Protein AF-A0A2S9FLI3-F1 (afdb_monomer_lite)

Foldseek 3Di:
DDWDWDDDVPDIDIDDDQCPPVSPRALLRRLLLVVLVVCVVVVNQDDDDDFDWDWLDPVDDPPQAEDAQAEDEAAPDHPQDPDPDDPDDFDCPGLDDPVVLVVVCPDPRYHYHFYEYAHQDPDDDDPVRSNVCVVVRGTIYHHHPPSNSVSSRNSND

Radius of gyration: 15.99 Å; chains: 1; bounding box: 34×40×41 Å

Secondary structure (DSSP, 8-state):
-PPEEEEETTEEEEE--TT-TTS---TTTS-HHHHHHHHHHTT----------EE-STT--TT-EEE-SEEEEE--S----S--SS------SS-S-HHHHHHHHTSTTEEE--EEEEE--SSPPPHHHHHHHHHTT--EEESSHHHHHHHHHHTT-

Structure (mmCIF, N/CA/C/O backbone):
data_AF-A0A2S9FLI3-F1
#
_entry.id   AF-A0A2S9FLI3-F1
#
loop_
_atom_site.group_PDB
_atom_site.id
_atom_site.type_symbol
_atom_site.label_atom_id
_atom_site.label_alt_id
_atom_site.label_comp_id
_atom_site.label_asym_id
_atom_site.label_entity_id
_atom_site.label_seq_id
_atom_site.pdbx_PDB_ins_code
_atom_site.Cartn_x
_atom_site.Cartn_y
_atom_site.Cartn_z
_atom_site.occupancy
_atom_site.B_iso_or_equiv
_atom_site.auth_seq_id
_atom_site.auth_comp_id
_atom_site.auth_asym_id
_atom_site.auth_atom_id
_atom_site.pdbx_PDB_model_num
ATOM 1 N N . GLY A 1 1 ? 17.092 -2.632 -2.032 1.00 72.31 1 GLY A N 1
ATOM 2 C CA . GLY A 1 1 ? 18.013 -3.692 -1.572 1.00 72.31 1 GLY A CA 1
ATOM 3 C C . GLY A 1 1 ? 18.021 -4.830 -2.573 1.00 72.31 1 GLY A C 1
ATOM 4 O O . GLY A 1 1 ? 17.355 -4.707 -3.594 1.00 72.31 1 GLY A O 1
ATOM 5 N N . ALA A 1 2 ? 18.758 -5.909 -2.303 1.00 88.62 2 ALA A N 1
ATOM 6 C CA . ALA A 1 2 ? 18.681 -7.116 -3.128 1.00 88.62 2 ALA A CA 1
ATOM 7 C C . ALA A 1 2 ? 17.261 -7.709 -3.075 1.00 88.62 2 ALA A C 1
ATOM 9 O O . ALA A 1 2 ? 16.629 -7.694 -2.018 1.00 88.62 2 ALA A O 1
ATOM 10 N N . ILE A 1 3 ? 16.772 -8.202 -4.214 1.00 96.25 3 ILE A N 1
ATOM 11 C CA . ILE A 1 3 ? 15.529 -8.973 -4.296 1.00 96.25 3 ILE A CA 1
ATOM 12 C C . ILE A 1 3 ? 15.905 -10.442 -4.138 1.00 96.25 3 ILE A C 1
ATOM 14 O O . ILE A 1 3 ? 16.787 -10.934 -4.841 1.00 96.25 3 ILE A O 1
ATOM 18 N N . THR A 1 4 ? 15.255 -11.135 -3.210 1.00 97.25 4 THR A N 1
ATOM 19 C CA . THR A 1 4 ? 15.446 -12.574 -3.017 1.00 97.25 4 THR A CA 1
ATOM 20 C C . THR A 1 4 ? 14.412 -13.320 -3.843 1.00 97.25 4 THR A C 1
ATOM 22 O O . THR A 1 4 ? 13.219 -13.093 -3.666 1.00 97.25 4 THR A O 1
ATOM 25 N N . VAL A 1 5 ? 14.860 -14.207 -4.728 1.00 97.81 5 VAL A N 1
ATOM 26 C CA . VAL A 1 5 ? 13.984 -15.078 -5.523 1.00 97.81 5 VAL A CA 1
ATOM 27 C C . VAL A 1 5 ? 14.045 -16.492 -4.955 1.00 97.81 5 VAL A C 1
ATOM 29 O O . VAL A 1 5 ? 15.117 -16.970 -4.583 1.00 97.81 5 VAL A O 1
ATOM 32 N N . GLY A 1 6 ? 12.894 -17.147 -4.861 1.00 97.12 6 GLY A N 1
ATOM 33 C CA . GLY A 1 6 ? 12.765 -18.513 -4.370 1.00 97.12 6 GLY A CA 1
ATOM 34 C C . GLY A 1 6 ? 11.430 -19.124 -4.772 1.00 97.12 6 GLY A C 1
ATOM 35 O O . GLY A 1 6 ? 10.727 -18.588 -5.625 1.00 97.12 6 GLY A O 1
ATOM 36 N N . THR A 1 7 ? 11.067 -20.238 -4.145 1.00 97.56 7 THR A N 1
ATOM 37 C CA . THR A 1 7 ? 9.809 -20.939 -4.415 1.00 97.56 7 THR A CA 1
ATOM 38 C C . THR A 1 7 ? 8.988 -21.129 -3.144 1.00 97.56 7 THR A C 1
ATOM 40 O O . THR A 1 7 ? 9.524 -21.364 -2.061 1.00 97.56 7 THR A O 1
ATOM 43 N N . VAL A 1 8 ? 7.667 -21.028 -3.279 1.00 95.69 8 VAL A N 1
ATOM 44 C CA . VAL A 1 8 ? 6.684 -21.372 -2.248 1.00 95.69 8 VAL A CA 1
ATOM 45 C C . VAL A 1 8 ? 5.691 -22.336 -2.881 1.00 95.69 8 VAL A C 1
ATOM 47 O O . VAL A 1 8 ? 4.899 -21.944 -3.735 1.00 95.69 8 VAL A O 1
ATOM 50 N N . GLY A 1 9 ? 5.757 -23.611 -2.490 1.00 94.94 9 GLY A N 1
ATOM 51 C CA . GLY A 1 9 ? 5.045 -24.666 -3.209 1.00 94.94 9 GLY A CA 1
ATOM 52 C C . GLY A 1 9 ? 5.547 -24.768 -4.651 1.00 94.94 9 GLY A C 1
ATOM 53 O O . GLY A 1 9 ? 6.741 -24.945 -4.883 1.00 94.94 9 GLY A O 1
ATOM 54 N N . ASP A 1 10 ? 4.634 -24.634 -5.605 1.00 95.12 10 ASP A N 1
ATOM 55 C CA . ASP A 1 10 ? 4.871 -24.623 -7.051 1.00 95.12 10 ASP A CA 1
ATOM 56 C C . ASP A 1 10 ? 5.021 -23.207 -7.642 1.00 95.12 10 ASP A C 1
ATOM 58 O O . ASP A 1 10 ? 5.233 -23.057 -8.846 1.00 95.12 10 ASP A O 1
ATOM 62 N N . HIS A 1 11 ? 4.945 -22.161 -6.814 1.00 94.75 11 HIS A N 1
ATOM 63 C CA . HIS A 1 11 ? 5.048 -20.772 -7.254 1.00 94.75 11 HIS A CA 1
ATOM 64 C C . HIS A 1 11 ? 6.455 -20.204 -7.053 1.00 94.75 11 HIS A C 1
ATOM 66 O O . HIS A 1 11 ? 7.023 -20.287 -5.964 1.00 94.75 11 HIS A O 1
ATOM 72 N N . GLU A 1 12 ? 6.994 -19.554 -8.084 1.00 97.25 12 GLU A N 1
ATOM 73 C CA . GLU A 1 12 ? 8.173 -18.693 -7.962 1.00 97.25 12 GLU A CA 1
ATOM 74 C C . GLU A 1 12 ? 7.778 -17.360 -7.311 1.00 97.25 12 GLU A C 1
ATOM 76 O O . GLU A 1 12 ? 6.774 -16.741 -7.672 1.00 97.25 12 GLU A O 1
ATOM 81 N N . VAL A 1 13 ? 8.554 -16.921 -6.323 1.00 97.75 13 VAL A N 1
ATOM 82 C CA . VAL A 1 13 ? 8.266 -15.738 -5.508 1.00 97.75 13 VAL A CA 1
ATOM 83 C C . VAL A 1 13 ? 9.502 -14.853 -5.422 1.00 97.75 13 VAL A C 1
ATOM 85 O O . VAL A 1 13 ? 10.613 -15.329 -5.190 1.00 97.75 13 VAL A O 1
ATOM 88 N N . ALA A 1 14 ? 9.285 -13.543 -5.546 1.00 98.00 14 ALA A N 1
ATOM 89 C CA . ALA A 1 14 ? 10.282 -12.513 -5.294 1.00 98.00 14 ALA A CA 1
ATOM 90 C C . ALA A 1 14 ? 9.943 -11.751 -4.004 1.00 98.00 14 ALA A C 1
ATOM 92 O O . ALA A 1 14 ? 8.834 -11.242 -3.843 1.00 98.00 14 ALA A O 1
ATOM 93 N N . PHE A 1 15 ? 10.909 -11.639 -3.095 1.00 97.62 15 PHE A N 1
ATOM 94 C CA . PHE A 1 15 ? 10.801 -10.878 -1.856 1.00 97.62 15 PHE A CA 1
ATOM 95 C C . PHE A 1 15 ? 11.685 -9.629 -1.902 1.00 97.62 15 PHE A C 1
ATOM 97 O O . PHE A 1 15 ? 12.884 -9.705 -2.176 1.00 97.62 15 PHE A O 1
ATOM 104 N N . LEU A 1 16 ? 11.087 -8.476 -1.591 1.00 97.62 16 LEU A N 1
ATOM 105 C CA . LEU A 1 16 ? 11.756 -7.180 -1.531 1.00 97.62 16 LEU A CA 1
ATOM 106 C C . LEU A 1 16 ? 11.396 -6.469 -0.215 1.00 97.62 16 LEU A C 1
ATOM 108 O O . LEU A 1 16 ? 10.246 -6.054 -0.047 1.00 97.62 16 LEU A O 1
ATOM 112 N N . PRO A 1 17 ? 12.348 -6.278 0.719 1.00 96.62 17 PRO A N 1
ATOM 113 C CA . PRO A 1 17 ? 12.081 -5.518 1.932 1.00 96.62 17 PRO A CA 1
ATOM 114 C C . PRO A 1 17 ? 11.905 -4.032 1.597 1.00 96.62 17 PRO A C 1
ATOM 116 O O . PRO A 1 17 ? 12.854 -3.354 1.195 1.00 96.62 17 PRO A O 1
ATOM 119 N N . ARG A 1 18 ? 10.686 -3.518 1.803 1.00 96.81 18 ARG A N 1
ATOM 120 C CA . ARG A 1 18 ? 10.292 -2.128 1.509 1.00 96.81 18 ARG A CA 1
ATOM 121 C C . ARG A 1 18 ? 11.266 -1.092 2.073 1.00 96.81 18 ARG A C 1
ATOM 123 O O . ARG A 1 18 ? 11.660 -0.169 1.367 1.00 96.81 18 ARG A O 1
ATOM 130 N N . HIS A 1 19 ? 11.657 -1.271 3.333 1.00 97.00 19 HIS A N 1
ATOM 131 C CA . HIS A 1 19 ? 12.515 -0.342 4.073 1.00 97.00 19 HIS A CA 1
ATOM 132 C C . HIS A 1 19 ? 14.011 -0.640 3.925 1.00 97.00 19 HIS A C 1
ATOM 134 O O . HIS A 1 19 ? 14.819 -0.040 4.621 1.00 97.00 19 HIS A O 1
ATOM 140 N N . GLY A 1 20 ? 14.395 -1.529 3.004 1.00 95.00 20 GLY A N 1
ATOM 141 C CA . GLY A 1 20 ? 15.765 -2.019 2.907 1.00 95.00 20 GLY A CA 1
ATOM 142 C C . GLY A 1 20 ? 16.051 -3.127 3.920 1.00 95.00 20 GLY A C 1
ATOM 143 O O . GLY A 1 20 ? 15.223 -3.446 4.775 1.00 95.00 20 GLY A O 1
ATOM 144 N N . VAL A 1 21 ? 17.204 -3.776 3.769 1.00 93.06 21 VAL A N 1
ATOM 145 C CA . VAL A 1 21 ? 17.552 -4.980 4.549 1.00 93.06 21 VAL A CA 1
ATOM 146 C C . VAL A 1 21 ? 17.836 -4.660 6.017 1.00 93.06 21 VAL A C 1
ATOM 148 O O . VAL A 1 21 ? 17.627 -5.511 6.873 1.00 93.06 21 VAL A O 1
ATOM 151 N N . ASN A 1 22 ? 18.253 -3.426 6.304 1.00 94.31 22 ASN A N 1
ATOM 152 C CA . ASN A 1 22 ? 18.567 -2.926 7.638 1.00 94.31 22 ASN A CA 1
ATOM 153 C C . ASN A 1 22 ? 17.506 -1.935 8.142 1.00 94.31 22 ASN A C 1
ATOM 155 O O . ASN A 1 22 ? 17.747 -1.234 9.123 1.00 94.31 22 ASN A O 1
ATOM 159 N N . HIS A 1 23 ? 16.343 -1.861 7.480 1.00 94.25 23 HIS A N 1
ATOM 160 C CA . HIS A 1 23 ? 15.293 -0.883 7.775 1.00 94.25 23 HIS A CA 1
ATOM 161 C C . HIS A 1 23 ? 15.769 0.581 7.638 1.00 94.25 23 HIS A C 1
ATOM 163 O O . HIS A 1 23 ? 15.351 1.467 8.379 1.00 94.25 23 HIS A O 1
ATOM 169 N N . GLU A 1 24 ? 16.676 0.841 6.696 1.00 94.56 24 GLU A N 1
ATOM 170 C CA . GLU A 1 24 ? 17.332 2.133 6.502 1.00 94.56 24 GLU A CA 1
ATOM 171 C C . GLU A 1 24 ? 16.454 3.208 5.830 1.00 94.56 24 GLU A C 1
ATOM 173 O O . GLU A 1 24 ? 16.699 4.404 6.005 1.00 94.56 24 GLU A O 1
ATOM 178 N N . PHE A 1 25 ? 15.421 2.821 5.074 1.00 96.38 25 PHE A N 1
ATOM 179 C CA . PHE A 1 25 ? 14.541 3.775 4.392 1.00 96.38 25 PHE A CA 1
ATOM 180 C C . PHE A 1 25 ? 13.333 4.137 5.257 1.00 96.38 25 PHE A C 1
ATOM 182 O O . PHE A 1 25 ? 12.540 3.279 5.637 1.00 96.38 25 PHE A O 1
ATOM 189 N N . SER A 1 26 ? 13.122 5.430 5.499 1.00 97.00 26 SER A N 1
ATOM 190 C CA . SER A 1 26 ? 11.868 5.934 6.068 1.00 97.00 26 SER A CA 1
ATOM 191 C C . SER A 1 26 ? 10.736 5.855 5.036 1.00 97.00 26 SER A C 1
ATOM 193 O O . SER A 1 26 ? 11.011 5.910 3.840 1.00 97.00 26 SER A O 1
ATOM 195 N N . PRO A 1 27 ? 9.452 5.814 5.438 1.00 97.62 27 PRO A N 1
ATOM 196 C CA . PRO A 1 27 ? 8.337 5.685 4.492 1.00 97.62 27 PRO A CA 1
ATOM 197 C C . PRO A 1 27 ? 8.316 6.719 3.355 1.00 97.62 27 PRO A C 1
ATOM 199 O O . PRO A 1 27 ? 7.911 6.392 2.246 1.00 97.62 27 PRO A O 1
ATOM 202 N N . HIS A 1 28 ? 8.773 7.951 3.596 1.00 97.00 28 HIS A N 1
ATOM 203 C CA . HIS A 1 28 ? 8.840 9.010 2.579 1.00 97.00 28 HIS A CA 1
ATOM 204 C C . HIS A 1 28 ? 10.101 8.952 1.695 1.00 97.00 28 HIS A C 1
ATOM 206 O O . HIS A 1 28 ? 10.178 9.686 0.716 1.00 97.00 28 HIS A O 1
ATOM 212 N N . THR A 1 29 ? 11.082 8.105 2.025 1.00 97.00 29 THR A N 1
ATOM 213 C CA . THR A 1 29 ? 12.334 7.934 1.264 1.00 97.00 29 THR A CA 1
ATOM 214 C C . THR A 1 29 ? 12.460 6.567 0.595 1.00 97.00 29 THR A C 1
ATOM 216 O O . THR A 1 29 ? 13.442 6.321 -0.103 1.00 97.00 29 THR A O 1
ATOM 219 N N . VAL A 1 30 ? 11.478 5.676 0.775 1.00 97.44 30 VAL A N 1
ATOM 220 C CA . VAL A 1 30 ? 11.421 4.398 0.055 1.00 97.44 30 VAL A CA 1
ATOM 221 C C . VAL A 1 30 ? 11.412 4.671 -1.458 1.00 97.44 30 VAL A C 1
ATOM 223 O O . VAL A 1 30 ? 10.597 5.469 -1.931 1.00 97.44 30 VAL A O 1
ATOM 226 N N . PRO A 1 31 ? 12.268 4.002 -2.251 1.00 97.19 31 PRO A N 1
ATOM 227 C CA . PRO A 1 31 ? 12.333 4.209 -3.694 1.00 97.19 31 PRO A CA 1
ATOM 228 C C . PRO A 1 31 ? 11.210 3.438 -4.415 1.00 97.19 31 PRO A C 1
ATOM 230 O O . PRO A 1 31 ? 11.465 2.493 -5.158 1.00 97.19 31 PRO A O 1
ATOM 233 N N . TYR A 1 32 ? 9.951 3.831 -4.193 1.00 98.25 32 TYR A N 1
ATOM 234 C CA . TYR A 1 32 ? 8.758 3.094 -4.635 1.00 98.25 32 TYR A CA 1
ATOM 235 C C . TYR A 1 32 ? 8.738 2.774 -6.139 1.00 98.25 32 TYR A C 1
ATOM 237 O O . TYR A 1 32 ? 8.498 1.623 -6.505 1.00 98.25 32 TYR A O 1
ATOM 245 N N . ARG A 1 33 ? 9.068 3.749 -7.005 1.00 98.31 33 ARG A N 1
ATOM 246 C CA . ARG A 1 33 ? 9.191 3.534 -8.462 1.00 98.31 33 ARG A CA 1
ATOM 247 C C . ARG A 1 33 ? 10.235 2.470 -8.798 1.00 98.31 33 ARG A C 1
ATOM 249 O O . ARG A 1 33 ? 9.978 1.571 -9.587 1.00 98.31 33 ARG A O 1
ATOM 256 N N . ALA A 1 34 ? 11.413 2.535 -8.179 1.00 98.06 34 ALA A N 1
ATOM 257 C CA . ALA A 1 34 ? 12.464 1.553 -8.439 1.00 98.06 34 ALA A CA 1
ATOM 258 C C . ALA A 1 34 ? 12.062 0.157 -7.942 1.00 98.06 34 ALA A C 1
ATOM 260 O O . ALA A 1 34 ? 12.281 -0.826 -8.642 1.00 98.06 34 ALA A O 1
ATOM 261 N N . ASN A 1 35 ? 11.436 0.075 -6.765 1.00 97.88 35 ASN A N 1
ATOM 262 C CA . ASN A 1 35 ? 10.972 -1.181 -6.183 1.00 97.88 35 A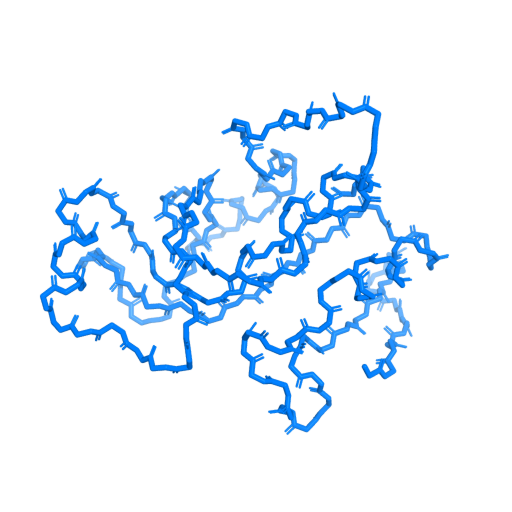SN A CA 1
ATOM 263 C C . ASN A 1 35 ? 9.946 -1.879 -7.086 1.00 97.88 35 ASN A C 1
ATOM 265 O O . ASN A 1 35 ? 10.127 -3.043 -7.441 1.00 97.88 35 ASN A O 1
ATOM 269 N N . MET A 1 36 ? 8.886 -1.169 -7.481 1.00 98.31 36 MET A N 1
ATOM 270 C CA . MET A 1 36 ? 7.828 -1.734 -8.321 1.00 98.31 36 MET A CA 1
ATOM 271 C C . MET A 1 36 ? 8.341 -2.061 -9.730 1.00 98.31 36 MET A C 1
ATOM 273 O O . MET A 1 36 ? 8.062 -3.144 -10.243 1.00 98.31 36 MET A O 1
ATOM 277 N N . TRP A 1 37 ? 9.170 -1.193 -10.321 1.00 98.31 37 TRP A N 1
ATOM 278 C CA . TRP A 1 37 ? 9.798 -1.466 -11.614 1.00 98.31 37 TRP A CA 1
ATOM 279 C C . TRP A 1 37 ? 10.700 -2.702 -11.580 1.00 98.31 37 TRP A C 1
ATOM 281 O O . TRP A 1 37 ? 10.645 -3.526 -12.489 1.00 98.31 37 TRP A O 1
ATOM 291 N N . ALA A 1 38 ? 11.506 -2.872 -10.530 1.00 98.25 38 ALA A N 1
ATOM 292 C CA . ALA A 1 38 ? 12.377 -4.034 -10.391 1.00 98.25 38 ALA A CA 1
ATOM 293 C C . ALA A 1 38 ? 11.573 -5.341 -10.284 1.00 98.25 38 ALA A C 1
ATOM 295 O O . ALA A 1 38 ? 11.915 -6.320 -10.943 1.00 98.25 38 ALA A O 1
ATOM 296 N N . LEU A 1 39 ? 10.470 -5.348 -9.523 1.00 98.25 39 LEU A N 1
ATOM 297 C CA . LEU A 1 39 ? 9.565 -6.501 -9.458 1.00 98.25 39 LEU A CA 1
ATOM 298 C C . LEU A 1 39 ? 8.923 -6.791 -10.824 1.00 98.25 39 LEU A C 1
ATOM 300 O O . LEU A 1 39 ? 8.924 -7.940 -11.264 1.00 98.25 39 LEU A O 1
ATOM 304 N N . ARG A 1 40 ? 8.442 -5.762 -11.537 1.00 98.19 40 ARG A N 1
ATOM 305 C CA . ARG A 1 40 ? 7.906 -5.910 -12.902 1.00 98.19 40 ARG A CA 1
ATOM 306 C C . ARG A 1 40 ? 8.939 -6.489 -13.861 1.00 98.19 40 ARG A C 1
ATOM 308 O O . ARG A 1 40 ? 8.615 -7.396 -14.623 1.00 98.19 40 ARG A O 1
ATOM 315 N N . ALA A 1 41 ? 10.167 -5.977 -13.825 1.00 98.00 41 ALA A N 1
ATOM 316 C CA . ALA A 1 41 ? 11.262 -6.413 -14.686 1.00 98.00 41 ALA A CA 1
ATOM 317 C C . ALA A 1 41 ? 11.673 -7.870 -14.422 1.00 98.00 41 ALA A C 1
ATOM 319 O O . ALA A 1 41 ? 12.052 -8.569 -15.356 1.00 98.00 41 ALA A O 1
ATOM 320 N N . LEU A 1 42 ? 11.536 -8.347 -13.180 1.00 97.50 42 LEU A N 1
ATOM 321 C CA . LEU A 1 42 ? 11.703 -9.759 -12.817 1.00 97.50 42 LEU A CA 1
ATOM 322 C C . LEU A 1 42 ? 10.524 -10.652 -13.243 1.00 97.50 42 LEU A C 1
ATOM 324 O O . LEU A 1 42 ? 10.574 -11.859 -13.042 1.00 97.50 42 LEU A O 1
ATOM 328 N N . GLY A 1 43 ? 9.465 -10.085 -13.825 1.00 97.62 43 GLY A N 1
ATOM 329 C CA . GLY A 1 43 ? 8.299 -10.831 -14.292 1.00 97.62 43 GLY A CA 1
ATOM 330 C C . GLY A 1 43 ? 7.184 -10.990 -13.259 1.00 97.62 43 GLY A C 1
ATOM 331 O O . GLY A 1 43 ? 6.209 -11.686 -13.541 1.00 97.62 43 GLY A O 1
ATOM 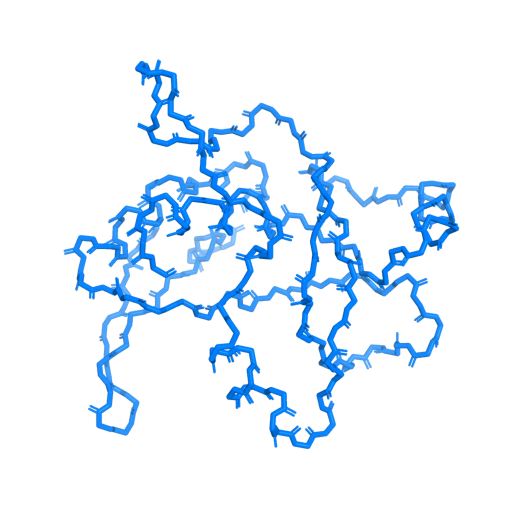332 N N . VAL A 1 44 ? 7.263 -10.328 -12.097 1.00 98.12 44 VAL A N 1
ATOM 333 C CA . VAL A 1 44 ? 6.182 -10.345 -11.098 1.00 98.12 44 VAL A CA 1
ATOM 334 C C . VAL A 1 44 ? 4.913 -9.726 -11.695 1.00 98.12 44 VAL A C 1
ATOM 336 O O . VAL A 1 44 ? 4.953 -8.684 -12.350 1.00 98.12 44 VAL A O 1
ATOM 339 N N . ARG A 1 45 ? 3.767 -10.378 -11.468 1.00 96.62 45 ARG A N 1
ATOM 340 C CA . ARG A 1 45 ? 2.442 -9.961 -11.978 1.00 96.62 45 ARG A CA 1
ATOM 341 C C . ARG A 1 45 ? 1.374 -9.793 -10.904 1.00 96.62 45 ARG A C 1
ATOM 343 O O . ARG A 1 45 ? 0.245 -9.468 -11.237 1.00 96.62 45 ARG A O 1
ATOM 350 N N . ARG A 1 46 ? 1.702 -10.145 -9.663 1.00 97.00 46 ARG A N 1
ATOM 351 C CA . ARG A 1 46 ? 0.811 -10.111 -8.505 1.00 97.00 46 ARG A CA 1
ATOM 352 C C . ARG A 1 46 ? 1.660 -9.774 -7.295 1.00 97.00 46 ARG A C 1
ATOM 354 O O . ARG A 1 46 ? 2.692 -10.409 -7.087 1.00 97.00 46 ARG A O 1
ATOM 361 N N . ILE A 1 47 ? 1.239 -8.787 -6.513 1.00 97.56 47 ILE A N 1
ATOM 362 C CA . ILE A 1 47 ? 1.987 -8.325 -5.342 1.00 97.56 47 ILE A CA 1
ATOM 363 C C . ILE A 1 47 ? 1.124 -8.464 -4.091 1.00 97.56 47 ILE A C 1
ATOM 365 O O . ILE A 1 47 ? 0.020 -7.927 -4.019 1.00 97.56 47 ILE A O 1
ATOM 369 N N . PHE A 1 48 ? 1.675 -9.118 -3.070 1.00 97.06 48 PHE A N 1
ATOM 370 C CA . PHE A 1 48 ? 1.216 -8.960 -1.694 1.00 97.06 48 PHE A CA 1
ATOM 371 C C . PHE A 1 48 ? 2.125 -7.958 -0.984 1.00 97.06 48 PHE A C 1
ATOM 373 O O . PHE A 1 48 ? 3.336 -8.155 -0.908 1.00 97.06 48 PHE A O 1
ATOM 380 N N . GLY A 1 49 ? 1.539 -6.874 -0.472 1.00 95.81 49 GLY A N 1
ATOM 381 C CA . GLY A 1 49 ? 2.259 -5.796 0.208 1.00 95.81 49 GLY A CA 1
ATOM 382 C C . GLY A 1 49 ? 1.894 -5.695 1.688 1.00 95.81 49 GLY A C 1
ATOM 383 O O . GLY A 1 49 ? 1.228 -4.729 2.059 1.00 95.81 49 GLY A O 1
ATOM 384 N N . PRO A 1 50 ? 2.310 -6.637 2.557 1.00 93.75 50 PRO A N 1
ATOM 385 C CA . PRO A 1 50 ? 2.018 -6.543 3.983 1.00 93.75 50 PRO A CA 1
ATOM 386 C C . PRO A 1 50 ? 2.619 -5.261 4.574 1.00 93.75 50 PRO A C 1
ATOM 388 O O . PRO A 1 50 ? 3.715 -4.818 4.199 1.00 93.75 50 PRO A O 1
ATOM 391 N N . CYS A 1 51 ? 1.892 -4.636 5.496 1.00 93.12 51 CYS A N 1
ATOM 392 C CA . CYS A 1 51 ? 2.339 -3.434 6.186 1.00 93.12 51 CYS A CA 1
ATOM 393 C C . CYS A 1 51 ? 1.804 -3.392 7.618 1.00 93.12 51 CYS A C 1
ATOM 395 O O . CYS A 1 51 ? 0.719 -3.890 7.907 1.00 93.12 51 CYS A O 1
ATOM 397 N N . ALA A 1 52 ? 2.585 -2.788 8.513 1.00 94.31 52 ALA A N 1
ATOM 398 C CA . ALA A 1 52 ? 2.102 -2.428 9.836 1.00 94.31 52 ALA A CA 1
ATOM 399 C C . ALA A 1 52 ? 1.218 -1.179 9.729 1.00 94.31 52 ALA A C 1
ATOM 401 O O . ALA A 1 52 ? 1.513 -0.257 8.961 1.00 94.31 52 ALA A O 1
ATOM 402 N N . VAL A 1 53 ? 0.143 -1.156 10.512 1.00 96.69 53 VAL A N 1
ATOM 403 C CA . VAL A 1 53 ? -0.859 -0.086 10.517 1.00 96.69 53 VAL A CA 1
ATOM 404 C C . VAL A 1 53 ? -1.291 0.225 11.947 1.00 96.69 53 VAL A C 1
ATOM 406 O O . VAL A 1 53 ? -1.160 -0.607 12.844 1.00 96.69 53 VAL A O 1
ATOM 409 N N . GLY A 1 54 ? -1.807 1.431 12.162 1.00 97.50 54 GLY A N 1
ATOM 410 C CA . GLY A 1 54 ? -2.585 1.768 13.349 1.00 97.50 54 GLY A CA 1
ATOM 411 C C . GLY A 1 54 ? -4.071 1.551 13.083 1.00 97.50 54 GLY A C 1
ATOM 412 O O . GLY A 1 54 ? -4.556 1.882 12.000 1.00 97.50 54 GLY A O 1
ATOM 413 N N . SER A 1 55 ? -4.796 1.030 14.071 1.00 97.62 55 SER A N 1
ATOM 414 C CA . SER A 1 55 ? -6.257 0.990 14.018 1.00 97.62 55 SER A CA 1
ATOM 415 C C . SER A 1 55 ? -6.854 2.363 14.347 1.00 97.62 55 SER A C 1
ATOM 417 O O . SER A 1 55 ? -6.407 3.039 15.277 1.00 97.62 55 SER A O 1
ATOM 419 N N . LEU A 1 56 ? -7.875 2.756 13.588 1.00 97.88 56 LEU A N 1
ATOM 420 C CA . LEU A 1 56 ? -8.774 3.876 13.880 1.00 97.88 56 LEU A CA 1
ATOM 421 C C . LEU A 1 56 ? -10.177 3.392 14.289 1.00 97.88 56 LEU A C 1
ATOM 423 O O . LEU A 1 56 ? -11.042 4.206 14.602 1.00 97.88 56 LEU A O 1
ATOM 427 N N . ASP A 1 57 ? -10.385 2.075 14.306 1.00 96.38 57 AS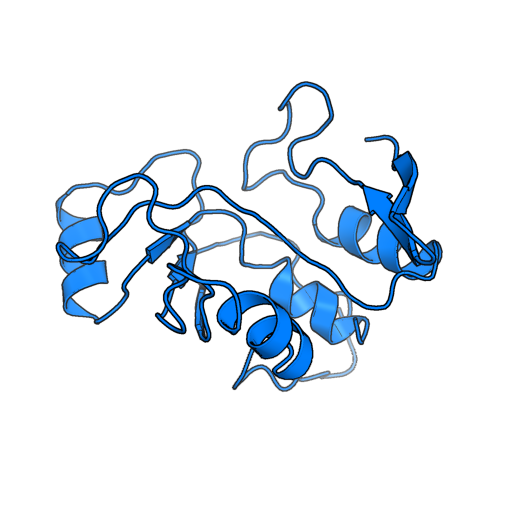P A N 1
ATOM 428 C CA . ASP A 1 57 ? -11.638 1.409 14.640 1.00 96.38 57 ASP A CA 1
ATOM 429 C C . ASP A 1 57 ? -11.467 0.622 15.957 1.00 96.38 57 ASP A C 1
ATOM 431 O O . ASP A 1 57 ? -10.662 -0.314 16.015 1.00 96.38 57 ASP A O 1
ATOM 435 N N . PRO A 1 58 ? -12.202 0.956 17.035 1.00 93.25 58 PRO A N 1
ATOM 436 C CA . PRO A 1 58 ? -12.103 0.251 18.314 1.00 93.25 58 PRO A CA 1
ATOM 437 C C . PRO A 1 58 ? -12.395 -1.254 18.242 1.00 93.25 58 PRO A C 1
ATOM 439 O O . PRO A 1 58 ? -11.991 -1.985 19.145 1.00 93.25 58 PRO A O 1
ATOM 442 N N . GLN A 1 59 ? -13.087 -1.729 17.199 1.00 94.19 59 GLN A N 1
ATOM 443 C CA . GLN A 1 59 ? -13.339 -3.156 16.986 1.00 94.19 59 GLN A CA 1
ATOM 444 C C . GLN A 1 59 ? -12.087 -3.909 16.508 1.00 94.19 59 GLN A C 1
ATOM 446 O O . GLN A 1 59 ? -12.020 -5.130 16.627 1.00 94.19 59 GLN A O 1
ATOM 451 N N . PHE A 1 60 ? -11.086 -3.195 15.987 1.00 94.00 60 PHE A N 1
ATOM 452 C CA . PHE A 1 60 ? -9.829 -3.758 15.505 1.00 94.00 60 PHE A CA 1
ATOM 453 C C . PHE A 1 60 ? -8.741 -3.601 16.567 1.00 94.00 60 PHE A C 1
ATOM 455 O O . PHE A 1 60 ? -8.054 -2.578 16.648 1.00 94.00 60 PHE A O 1
ATOM 462 N N . GLY A 1 61 ? -8.583 -4.636 17.391 1.00 93.81 61 GLY A N 1
ATOM 463 C CA . GLY A 1 61 ? -7.495 -4.720 18.363 1.00 93.81 61 GLY A CA 1
ATOM 464 C C . GLY A 1 61 ? -6.141 -5.054 17.715 1.00 93.81 61 GLY A C 1
ATOM 465 O O . GLY A 1 61 ? -6.094 -5.520 16.571 1.00 93.81 61 GLY A O 1
ATOM 466 N N . PRO A 1 62 ? -5.017 -4.864 18.432 1.00 94.75 62 PRO A N 1
ATOM 467 C CA . PRO A 1 62 ? -3.707 -5.333 17.981 1.00 94.75 62 PRO A CA 1
ATOM 468 C C . PRO A 1 62 ? -3.728 -6.817 17.589 1.00 94.75 62 PRO A C 1
ATOM 470 O O . PRO A 1 62 ? -4.316 -7.634 18.292 1.00 94.75 62 PRO A O 1
ATOM 473 N N . GLY A 1 63 ? -3.080 -7.157 16.472 1.00 95.06 63 GLY A N 1
ATOM 474 C CA . GLY A 1 63 ? -3.078 -8.514 15.912 1.00 95.06 63 GLY A CA 1
ATOM 475 C C . GLY A 1 63 ? -4.216 -8.802 14.928 1.00 95.06 63 GLY A C 1
ATOM 476 O O . GLY A 1 63 ? -4.141 -9.797 14.214 1.00 95.06 63 GLY A O 1
ATOM 477 N N . THR A 1 64 ? -5.223 -7.925 14.827 1.00 96.50 64 THR A N 1
ATOM 478 C CA . THR A 1 64 ? -6.266 -8.037 13.795 1.00 96.50 64 THR A CA 1
ATOM 479 C C . THR A 1 64 ? -5.644 -7.907 12.405 1.00 96.50 64 THR A C 1
ATOM 481 O O . THR A 1 64 ? -4.974 -6.914 12.110 1.00 96.50 64 THR A O 1
ATOM 484 N N . MET A 1 65 ? -5.895 -8.890 11.541 1.00 97.31 65 MET A N 1
ATOM 485 C CA . MET A 1 65 ? -5.506 -8.851 10.133 1.00 97.31 65 MET A CA 1
ATOM 486 C C . MET A 1 65 ? -6.636 -8.228 9.318 1.00 97.31 65 MET A C 1
ATOM 488 O O . MET A 1 65 ? -7.778 -8.673 9.395 1.00 97.31 65 MET A O 1
ATOM 492 N N . VAL A 1 66 ? -6.321 -7.202 8.529 1.00 97.81 66 VAL A N 1
ATOM 493 C CA . VAL A 1 66 ? -7.298 -6.500 7.686 1.00 97.81 66 VAL A CA 1
ATOM 494 C C . VAL A 1 66 ? -6.785 -6.446 6.254 1.00 97.81 66 VAL A C 1
ATOM 496 O O . VAL A 1 66 ? -5.620 -6.121 6.022 1.00 97.81 66 VAL A O 1
ATOM 499 N N . VAL A 1 67 ? -7.660 -6.727 5.290 1.00 98.19 67 VAL A N 1
ATOM 500 C CA . VAL A 1 67 ? -7.395 -6.543 3.859 1.00 98.19 67 VAL A CA 1
ATOM 501 C C . VAL A 1 67 ? -8.160 -5.302 3.388 1.00 98.19 67 VAL A C 1
ATOM 503 O O . VAL A 1 67 ? -9.341 -5.420 3.040 1.00 98.19 67 VAL A O 1
ATOM 506 N N . PRO A 1 68 ? -7.532 -4.107 3.370 1.00 97.69 68 PRO A N 1
ATOM 507 C CA . PRO A 1 68 ? -8.215 -2.892 2.941 1.00 97.69 68 PRO A CA 1
ATOM 508 C C . PRO A 1 68 ? -8.709 -3.021 1.493 1.00 97.69 68 PRO A C 1
ATOM 510 O O . PRO A 1 68 ? -8.104 -3.697 0.657 1.00 97.69 68 PRO A O 1
ATOM 513 N N . ASP A 1 69 ? -9.845 -2.400 1.204 1.00 97.94 69 ASP A N 1
ATOM 514 C CA . ASP A 1 69 ? -10.427 -2.249 -0.137 1.00 97.94 69 ASP A CA 1
ATOM 515 C C . ASP A 1 69 ? -10.175 -0.862 -0.724 1.00 97.94 69 ASP A C 1
ATOM 517 O O . ASP A 1 69 ? -10.183 -0.704 -1.942 1.00 97.94 69 ASP A O 1
ATOM 521 N N . GLN A 1 70 ? -9.918 0.124 0.132 1.00 98.44 70 GLN A N 1
ATOM 522 C CA . GLN A 1 70 ? -9.796 1.528 -0.232 1.00 98.44 70 GLN A CA 1
ATOM 523 C C . GLN A 1 70 ? -8.616 2.189 0.480 1.00 98.44 70 GLN A C 1
ATOM 525 O O . GLN A 1 70 ? -8.164 1.744 1.540 1.00 98.44 70 GLN A O 1
ATOM 530 N N . LEU A 1 71 ? -8.132 3.294 -0.086 1.00 98.19 71 LEU A N 1
ATOM 531 C CA . LEU A 1 71 ? -7.119 4.133 0.545 1.00 98.19 71 LEU A CA 1
ATOM 532 C C . LEU A 1 71 ? -7.402 5.617 0.336 1.00 98.19 71 LEU A C 1
ATOM 534 O O . LEU A 1 71 ? -8.048 6.009 -0.631 1.00 98.19 71 LEU A O 1
ATOM 538 N N . ILE A 1 72 ? -6.888 6.438 1.249 1.00 98.50 72 ILE A N 1
ATOM 539 C CA . ILE A 1 72 ? -6.905 7.895 1.146 1.00 98.50 72 ILE A CA 1
ATOM 540 C C . ILE A 1 72 ? -5.470 8.384 1.232 1.00 98.50 72 ILE A C 1
ATOM 542 O O . ILE A 1 72 ? -4.785 8.148 2.229 1.00 98.50 72 ILE A O 1
ATOM 546 N N . ASP A 1 73 ? -5.028 9.089 0.197 1.00 98.62 73 ASP A N 1
ATOM 547 C CA . ASP A 1 73 ? -3.691 9.657 0.159 1.00 98.62 73 ASP A CA 1
ATOM 548 C C . ASP A 1 73 ? -3.616 10.976 0.948 1.00 98.62 73 ASP A C 1
ATOM 550 O O . ASP A 1 73 ? -4.366 11.930 0.728 1.00 98.62 73 ASP A O 1
ATOM 554 N N . ARG A 1 74 ? -2.702 11.014 1.916 1.00 98.44 74 ARG A N 1
ATOM 555 C CA . ARG A 1 74 ? -2.295 12.198 2.688 1.00 98.44 74 ARG A CA 1
ATOM 556 C C . ARG A 1 74 ? -0.772 12.369 2.635 1.00 98.44 74 ARG A C 1
ATOM 558 O O . ARG A 1 74 ? -0.183 12.976 3.536 1.00 98.44 74 ARG A O 1
ATOM 565 N N . THR A 1 75 ? -0.129 11.789 1.627 1.00 98.69 75 THR A N 1
ATOM 566 C CA . THR A 1 75 ? 1.302 11.911 1.364 1.00 98.69 75 THR A CA 1
ATOM 567 C C . THR A 1 75 ? 1.596 13.160 0.533 1.00 98.69 75 THR A C 1
ATOM 569 O O . THR A 1 75 ? 0.694 13.864 0.080 1.00 98.69 75 THR A O 1
ATOM 572 N N . SER A 1 76 ? 2.874 13.509 0.400 1.00 98.12 76 SER A N 1
ATOM 573 C CA . SER A 1 76 ? 3.301 14.633 -0.436 1.00 98.12 76 SER A CA 1
ATOM 574 C C . SER A 1 76 ? 4.727 14.443 -0.947 1.00 98.12 76 SER A C 1
ATOM 576 O O . SER A 1 76 ? 5.567 13.843 -0.277 1.00 98.12 76 SER A O 1
ATOM 578 N N . GLY A 1 77 ? 5.015 14.939 -2.153 1.00 97.00 77 GLY A N 1
ATOM 579 C CA . GLY A 1 77 ? 6.368 14.949 -2.727 1.00 97.00 77 GLY A CA 1
ATOM 580 C C . GLY A 1 77 ? 6.972 13.573 -3.039 1.00 97.00 77 GLY A C 1
ATOM 581 O O . GLY A 1 77 ? 8.165 13.492 -3.323 1.00 97.00 77 GLY A O 1
ATOM 582 N N . ARG A 1 78 ? 6.185 12.492 -2.976 1.00 97.56 78 ARG A N 1
ATOM 583 C CA . ARG A 1 78 ? 6.616 11.153 -3.398 1.00 97.56 78 ARG A CA 1
ATOM 584 C C . ARG A 1 78 ? 6.506 11.063 -4.918 1.00 97.56 78 ARG A C 1
ATOM 586 O O . ARG A 1 78 ? 5.541 11.556 -5.483 1.00 97.56 78 ARG A O 1
ATOM 593 N N . ALA A 1 79 ? 7.470 10.418 -5.570 1.00 97.19 79 ALA A N 1
ATOM 594 C CA . ALA A 1 79 ? 7.347 10.101 -6.990 1.00 97.19 79 ALA A CA 1
ATOM 595 C C . ALA A 1 79 ? 6.336 8.955 -7.158 1.00 97.19 79 ALA A C 1
ATOM 597 O O . ALA A 1 79 ? 6.641 7.811 -6.810 1.00 97.19 79 ALA A O 1
ATOM 598 N N . ASP A 1 80 ? 5.142 9.275 -7.647 1.00 97.19 80 ASP A N 1
ATOM 599 C CA . ASP A 1 80 ? 3.954 8.418 -7.613 1.00 97.19 80 ASP A CA 1
ATOM 600 C C . ASP A 1 80 ? 3.383 8.059 -8.994 1.00 97.19 80 ASP A C 1
ATOM 602 O O . ASP A 1 80 ? 2.354 7.396 -9.068 1.00 97.19 80 ASP A O 1
ATOM 606 N N . THR A 1 81 ? 4.095 8.394 -10.073 1.00 97.81 81 THR A N 1
ATOM 607 C CA . THR A 1 81 ? 3.771 7.958 -11.438 1.00 97.81 81 THR A CA 1
ATOM 608 C C . THR A 1 81 ? 5.023 7.607 -12.248 1.00 97.81 81 THR A C 1
ATOM 610 O O . THR A 1 81 ? 6.120 8.114 -11.986 1.00 97.81 81 THR A O 1
ATOM 613 N N . TYR A 1 82 ? 4.875 6.731 -13.242 1.00 97.94 82 TYR A N 1
ATOM 614 C CA . TYR A 1 82 ? 5.822 6.500 -14.335 1.00 97.94 82 TYR A CA 1
ATOM 615 C C . TYR A 1 82 ? 5.540 7.366 -15.567 1.00 97.94 82 TYR A C 1
ATOM 617 O O . TYR A 1 82 ? 6.364 7.395 -16.484 1.00 97.94 82 TYR A O 1
ATOM 625 N N . PHE A 1 83 ? 4.403 8.060 -15.600 1.00 96.00 83 PHE A N 1
ATOM 626 C CA . PHE A 1 83 ? 3.917 8.803 -16.755 1.00 96.00 83 PHE A CA 1
ATOM 627 C C . PHE A 1 83 ? 4.046 10.315 -16.541 1.00 96.00 83 PHE A C 1
ATOM 629 O O . PHE A 1 83 ? 3.095 11.003 -16.188 1.00 96.00 83 PHE A O 1
ATOM 636 N N . ASP A 1 84 ? 5.230 10.857 -16.830 1.00 92.12 84 ASP A N 1
ATOM 637 C CA . ASP A 1 84 ? 5.518 12.295 -16.684 1.00 92.12 84 ASP A CA 1
ATOM 638 C C . ASP A 1 84 ? 5.017 13.151 -17.876 1.00 92.12 84 ASP A C 1
ATOM 640 O O . ASP A 1 84 ? 5.232 14.362 -17.934 1.00 92.12 84 ASP A O 1
ATOM 644 N N . SER A 1 85 ? 4.365 12.539 -18.872 1.00 92.38 85 SER A N 1
ATOM 645 C CA . SER A 1 85 ? 3.833 13.228 -20.057 1.00 92.38 85 SER A CA 1
ATOM 646 C C . SER A 1 85 ? 2.671 12.460 -20.700 1.00 92.38 85 SER A C 1
ATOM 648 O O . SER A 1 85 ? 2.405 11.310 -20.360 1.00 92.38 85 SER A O 1
ATOM 650 N N . GLY A 1 86 ? 1.965 13.099 -21.639 1.00 91.88 86 GLY A N 1
ATOM 651 C CA . GLY A 1 86 ? 0.941 12.438 -22.460 1.00 91.88 86 GLY A CA 1
ATOM 652 C C . GLY A 1 86 ? -0.476 12.404 -21.877 1.00 91.88 86 GLY A C 1
ATOM 653 O O . GLY A 1 86 ? -1.356 11.837 -22.514 1.00 91.88 86 GLY A O 1
ATOM 654 N N . GLY A 1 87 ? -0.724 13.024 -20.716 1.00 91.94 87 GLY A N 1
ATOM 655 C CA . GLY A 1 87 ? -2.076 13.131 -20.142 1.00 91.94 87 GLY A CA 1
ATOM 656 C C . GLY A 1 87 ? -2.683 11.778 -19.756 1.00 91.94 87 GLY A C 1
ATOM 657 O O . GLY A 1 87 ? -3.870 11.544 -19.966 1.00 91.94 87 GLY A O 1
ATOM 658 N N . ILE A 1 88 ? -1.855 10.863 -19.249 1.00 95.62 88 ILE A N 1
ATOM 659 C CA . ILE A 1 88 ? -2.289 9.522 -18.857 1.00 95.62 88 ILE A CA 1
ATOM 660 C C . ILE A 1 88 ? -3.038 9.603 -17.523 1.00 95.62 88 ILE A C 1
ATOM 662 O O . ILE A 1 88 ? -2.554 10.183 -16.554 1.00 95.62 88 ILE A O 1
ATOM 666 N N . HIS A 1 89 ? -4.228 9.002 -17.482 1.00 95.19 89 HIS A N 1
ATOM 667 C CA . HIS A 1 89 ? -5.091 8.965 -16.305 1.00 95.19 89 HIS A CA 1
ATOM 668 C C . HIS A 1 89 ? -5.445 7.520 -15.970 1.00 95.19 89 HIS A C 1
ATOM 670 O O . HIS A 1 89 ? -6.248 6.884 -16.654 1.00 95.19 89 HIS A O 1
ATOM 676 N N . VAL A 1 90 ? -4.834 6.992 -14.913 1.00 95.56 90 VAL A N 1
ATOM 677 C CA . VAL A 1 90 ? -5.052 5.610 -14.484 1.00 95.56 90 VAL A CA 1
ATOM 678 C C . VAL A 1 90 ? -6.320 5.509 -13.640 1.00 95.56 90 VAL A C 1
ATOM 680 O O . VAL A 1 90 ? -6.508 6.244 -12.672 1.00 95.56 90 VAL A O 1
ATOM 683 N N . ALA A 1 91 ? -7.203 4.574 -13.996 1.00 96.38 91 ALA A N 1
ATOM 684 C CA . ALA A 1 91 ? -8.413 4.302 -13.230 1.00 96.38 91 ALA A CA 1
ATOM 685 C C . ALA A 1 91 ? -8.053 3.713 -11.859 1.00 96.38 91 ALA A C 1
ATOM 687 O O . ALA A 1 91 ? -7.509 2.613 -11.782 1.00 96.38 91 ALA A O 1
ATOM 688 N N . PHE A 1 92 ? -8.387 4.409 -10.774 1.00 97.50 92 PHE A N 1
ATOM 689 C CA . PHE A 1 92 ? -7.962 4.036 -9.417 1.00 97.50 92 PHE A CA 1
ATOM 690 C C . PHE A 1 92 ? -9.114 3.953 -8.402 1.00 97.50 92 PHE A C 1
ATOM 692 O O . PHE A 1 92 ? -8.873 3.940 -7.202 1.00 97.50 92 PHE A O 1
ATOM 699 N N . ALA A 1 93 ? -10.363 3.878 -8.880 1.00 97.94 93 ALA A N 1
ATOM 700 C CA . ALA A 1 93 ? -11.553 3.813 -8.024 1.00 97.94 93 ALA A CA 1
ATOM 701 C C . ALA A 1 93 ? -11.525 2.619 -7.052 1.00 97.94 93 ALA A C 1
ATOM 703 O O . ALA A 1 93 ? -11.841 2.776 -5.879 1.00 97.94 93 ALA A O 1
ATOM 704 N N . ASP A 1 94 ? -11.082 1.455 -7.528 1.00 97.69 94 ASP A N 1
ATOM 705 C CA . ASP A 1 94 ? -10.881 0.253 -6.717 1.00 97.69 94 ASP A CA 1
ATOM 706 C C . ASP A 1 94 ? -9.394 -0.099 -6.739 1.00 97.69 94 ASP A C 1
ATOM 708 O O . ASP A 1 94 ? -8.981 -0.769 -7.683 1.00 97.69 94 ASP A O 1
ATOM 712 N N . PRO A 1 95 ? -8.560 0.373 -5.792 1.00 97.38 95 PRO A N 1
ATOM 713 C CA . PRO A 1 95 ? -7.096 0.395 -5.916 1.00 97.38 95 PRO A CA 1
ATOM 714 C C . PRO A 1 95 ? -6.431 -0.989 -5.912 1.00 97.38 95 PRO A C 1
ATOM 716 O O . PRO A 1 95 ? -5.330 -1.151 -6.444 1.00 97.38 95 PRO A O 1
ATOM 719 N N . TYR A 1 96 ? -7.109 -2.008 -5.391 1.00 98.00 96 TYR A N 1
ATOM 720 C CA . TYR A 1 96 ? -6.550 -3.338 -5.153 1.00 98.00 96 TYR A CA 1
ATOM 721 C C . TYR A 1 96 ? -7.196 -4.418 -6.033 1.00 98.00 96 TYR A C 1
ATOM 723 O O . TYR A 1 96 ? -8.371 -4.340 -6.383 1.00 98.00 96 TYR A O 1
ATOM 731 N N . CYS A 1 97 ? -6.439 -5.467 -6.370 1.00 97.50 97 CYS A N 1
ATOM 732 C CA . CYS A 1 97 ? -6.934 -6.552 -7.217 1.00 97.50 97 CYS A CA 1
ATOM 733 C C . CYS A 1 97 ? -7.986 -7.414 -6.485 1.00 97.50 97 CYS A C 1
ATOM 735 O O . CYS A 1 97 ? -7.652 -8.036 -5.470 1.00 97.50 97 CYS A O 1
ATOM 737 N N . PRO A 1 98 ? -9.219 -7.551 -7.012 1.00 96.81 98 PRO A N 1
ATOM 738 C CA . PRO A 1 98 ? -10.293 -8.273 -6.326 1.00 96.81 98 PRO A CA 1
ATOM 739 C C . PRO A 1 98 ? -9.963 -9.754 -6.110 1.00 96.81 98 PRO A C 1
ATOM 741 O O . PRO A 1 98 ? -10.272 -10.304 -5.059 1.00 96.81 98 PRO A O 1
ATOM 744 N N . SER A 1 99 ? -9.270 -10.391 -7.063 1.00 97.50 99 SER A N 1
ATOM 745 C CA . SER A 1 99 ? -8.902 -11.809 -6.938 1.00 97.50 99 SER A CA 1
ATOM 746 C C . SER A 1 99 ? -7.829 -12.070 -5.873 1.00 97.50 99 SER A C 1
ATOM 748 O O . SER A 1 99 ? -7.914 -13.076 -5.176 1.00 97.50 99 SER A O 1
ATOM 750 N N . LEU A 1 100 ? -6.848 -11.170 -5.700 1.00 96.94 100 LEU A N 1
ATOM 751 C CA . LEU A 1 100 ? -5.866 -11.304 -4.614 1.00 96.94 100 LEU A CA 1
ATOM 752 C C . LEU A 1 100 ? -6.518 -11.042 -3.260 1.00 96.94 100 LEU A C 1
ATOM 754 O O . LEU A 1 100 ? -6.228 -11.760 -2.309 1.00 96.94 100 LEU A O 1
ATOM 758 N N . ARG A 1 101 ? -7.403 -10.038 -3.173 1.00 97.69 101 ARG A N 1
ATOM 759 C CA . ARG A 1 101 ? -8.146 -9.763 -1.938 1.00 97.69 101 ARG A CA 1
ATOM 760 C C . ARG A 1 101 ? -8.957 -10.981 -1.518 1.00 97.69 101 ARG A C 1
ATOM 762 O O . ARG A 1 101 ? -8.761 -11.453 -0.407 1.00 97.69 101 ARG A O 1
ATOM 769 N N . ALA A 1 102 ? -9.752 -11.540 -2.433 1.00 97.81 102 ALA A N 1
ATOM 770 C CA . ALA A 1 102 ? -10.566 -12.729 -2.181 1.00 97.81 102 ALA A CA 1
ATOM 771 C C . ALA A 1 102 ? -9.739 -13.936 -1.704 1.00 97.81 102 ALA A C 1
ATOM 773 O O . ALA A 1 102 ? -10.172 -14.671 -0.821 1.00 97.81 102 ALA A O 1
ATOM 774 N N . ALA A 1 103 ? -8.532 -14.131 -2.249 1.00 96.81 103 ALA A N 1
ATOM 775 C CA . ALA A 1 103 ? -7.648 -15.211 -1.815 1.00 96.81 103 ALA A CA 1
ATOM 776 C C . ALA A 1 103 ? -7.203 -15.067 -0.348 1.00 96.81 103 ALA A C 1
ATOM 778 O O . ALA A 1 103 ? -7.044 -16.070 0.342 1.00 96.81 103 ALA A O 1
ATOM 779 N N . VAL A 1 104 ? -7.017 -13.834 0.136 1.00 97.38 104 VAL A N 1
ATOM 780 C CA . VAL A 1 104 ? -6.607 -13.565 1.524 1.00 97.38 104 VAL A CA 1
ATOM 781 C C . VAL A 1 104 ? -7.811 -13.507 2.460 1.00 97.38 104 VAL A C 1
ATOM 783 O O . VAL A 1 104 ? -7.735 -14.024 3.569 1.00 97.38 104 VAL A O 1
ATOM 786 N N . THR A 1 105 ? -8.932 -12.923 2.034 1.00 97.69 105 THR A N 1
ATOM 787 C CA . THR A 1 105 ? -10.139 -12.787 2.870 1.00 97.69 105 THR A CA 1
ATOM 788 C C . THR A 1 105 ? -10.900 -14.100 3.048 1.00 97.69 105 THR A C 1
ATOM 790 O O . THR A 1 105 ? -11.736 -14.202 3.938 1.00 97.69 105 THR A O 1
ATOM 793 N N . ALA A 1 106 ? -10.575 -15.131 2.263 1.00 97.44 106 ALA A N 1
ATOM 794 C CA . ALA A 1 106 ? -11.034 -16.499 2.497 1.00 97.44 106 ALA A CA 1
ATOM 795 C C . ALA A 1 106 ? -10.361 -17.182 3.706 1.00 97.44 106 ALA A C 1
ATOM 797 O O . ALA A 1 106 ? -10.817 -18.242 4.138 1.00 97.44 106 ALA A O 1
ATOM 798 N N . LEU A 1 107 ? -9.271 -16.617 4.241 1.00 96.69 107 LEU A N 1
ATOM 799 C CA . LEU A 1 107 ? -8.618 -17.131 5.444 1.00 96.69 107 LEU A CA 1
ATOM 800 C C . LEU A 1 107 ? -9.448 -16.795 6.698 1.00 96.69 107 LEU A C 1
ATOM 802 O O . LEU A 1 107 ? -10.082 -15.739 6.749 1.00 96.69 107 LEU A O 1
ATOM 806 N N . PRO A 1 108 ? -9.438 -17.662 7.728 1.00 96.56 108 PRO A N 1
ATOM 807 C CA . PRO A 1 108 ? -10.122 -17.374 8.983 1.00 96.56 108 PRO A CA 1
ATOM 808 C C . PRO A 1 108 ? -9.533 -16.134 9.665 1.00 96.56 108 PRO A C 1
ATOM 810 O O . PRO A 1 108 ? -8.345 -15.841 9.527 1.00 96.56 108 PRO A O 1
ATOM 813 N N . ASP A 1 109 ? -10.376 -15.427 10.418 1.00 94.56 109 ASP A N 1
ATOM 814 C CA . ASP A 1 109 ? -9.997 -14.283 11.261 1.00 94.56 109 ASP A CA 1
ATOM 815 C C . ASP A 1 109 ? -9.366 -13.092 10.506 1.00 94.56 109 ASP A C 1
ATOM 817 O O . ASP A 1 109 ? -8.697 -12.241 11.098 1.00 94.56 109 ASP A O 1
ATOM 821 N N . VAL A 1 110 ? -9.616 -12.994 9.195 1.00 97.62 110 VAL A N 1
ATOM 822 C CA . VAL A 1 110 ? -9.264 -11.836 8.366 1.00 97.62 110 VAL A CA 1
ATOM 823 C C . VAL A 1 110 ? -10.478 -10.932 8.200 1.00 97.62 110 VAL A C 1
ATOM 825 O O . VAL A 1 110 ? -11.542 -11.365 7.761 1.00 97.62 110 VAL A O 1
ATOM 828 N N . VAL A 1 111 ? -10.313 -9.645 8.501 1.00 97.69 111 VAL A N 1
ATOM 829 C CA . VAL A 1 111 ? -11.341 -8.648 8.215 1.00 97.69 111 VAL A CA 1
ATOM 830 C C . VAL A 1 111 ? -11.226 -8.176 6.769 1.00 97.69 111 VAL A C 1
ATOM 832 O O . VAL A 1 111 ? -10.186 -7.668 6.342 1.00 97.69 111 VAL A O 1
ATOM 835 N N . ASP A 1 112 ? -12.316 -8.325 6.023 1.00 97.44 112 ASP A N 1
ATOM 836 C CA . ASP A 1 112 ? -12.444 -7.818 4.661 1.00 97.44 112 ASP A CA 1
ATOM 837 C C . ASP A 1 112 ? -12.909 -6.354 4.670 1.00 97.44 112 ASP A C 1
ATOM 839 O O . ASP A 1 112 ? -13.969 -6.020 5.206 1.00 97.44 112 ASP A O 1
ATOM 843 N N . GLY A 1 113 ? -12.108 -5.486 4.058 1.00 95.88 113 GLY A N 1
ATOM 844 C CA . GLY A 1 113 ? -12.470 -4.105 3.777 1.00 95.88 113 GLY A CA 1
ATOM 845 C C . GLY A 1 113 ? -12.127 -3.116 4.886 1.00 95.88 113 GLY A C 1
ATOM 846 O O . GLY A 1 113 ? -11.825 -3.451 6.035 1.00 95.88 113 GLY A O 1
ATOM 847 N N . GLY A 1 114 ? -12.169 -1.843 4.513 1.00 96.25 114 GLY A N 1
ATOM 848 C CA . GLY A 1 114 ? -11.796 -0.726 5.359 1.00 96.25 114 GLY A CA 1
ATOM 849 C C . GLY A 1 114 ? -10.859 0.226 4.640 1.00 96.25 114 GLY A C 1
ATOM 850 O O . GLY A 1 114 ? -9.789 -0.161 4.171 1.00 96.25 114 GLY A O 1
ATOM 851 N N . ALA A 1 115 ? -11.244 1.499 4.626 1.00 98.06 115 ALA A N 1
ATOM 852 C CA . ALA A 1 115 ? -10.427 2.546 4.047 1.00 98.06 115 ALA A CA 1
ATOM 853 C C . ALA A 1 115 ? -9.201 2.838 4.925 1.00 98.06 115 ALA A C 1
ATOM 855 O O . ALA A 1 115 ? -9.318 3.081 6.134 1.00 98.06 115 ALA A O 1
ATOM 856 N N . MET A 1 116 ? -8.027 2.834 4.298 1.00 98.50 116 MET A N 1
ATOM 857 C CA . MET A 1 116 ? -6.748 3.117 4.939 1.00 98.50 116 MET A CA 1
ATOM 858 C C . MET A 1 116 ? -6.249 4.517 4.576 1.00 98.50 116 MET A C 1
ATOM 860 O O . MET A 1 116 ? -5.939 4.789 3.418 1.00 98.50 116 MET A O 1
ATOM 864 N N . VAL A 1 117 ? -6.100 5.404 5.561 1.00 98.75 117 VAL A N 1
ATOM 865 C CA . VAL A 1 117 ? -5.425 6.687 5.334 1.00 98.75 117 VAL A CA 1
ATOM 866 C C . VAL A 1 117 ? -3.909 6.500 5.347 1.00 98.75 117 VAL A C 1
ATOM 868 O O . VAL A 1 117 ? -3.337 5.960 6.296 1.00 98.75 117 VAL A O 1
ATOM 871 N N . VAL A 1 118 ? -3.244 6.954 4.288 1.00 98.81 118 VAL A N 1
ATOM 872 C CA . VAL A 1 118 ? -1.790 6.877 4.132 1.00 98.81 118 VAL A CA 1
ATOM 873 C C . VAL A 1 118 ? -1.198 8.253 4.406 1.00 98.81 118 VAL A C 1
ATOM 875 O O . VAL A 1 118 ? -1.289 9.154 3.579 1.00 98.81 118 VAL A O 1
ATOM 878 N N . ILE A 1 119 ? -0.599 8.434 5.582 1.00 98.81 119 ILE A N 1
ATOM 879 C CA . ILE A 1 119 ? 0.048 9.692 5.971 1.00 98.81 119 ILE A CA 1
ATOM 880 C C . ILE A 1 119 ? 1.525 9.712 5.562 1.00 98.81 119 ILE A C 1
ATOM 882 O O . ILE A 1 119 ? 2.162 8.676 5.378 1.00 98.81 119 ILE A O 1
ATOM 886 N N . GLN A 1 120 ? 2.103 10.910 5.468 1.00 98.31 120 GLN A N 1
ATOM 887 C CA . GLN A 1 120 ? 3.478 11.072 4.994 1.00 98.31 120 GLN A CA 1
ATOM 888 C C . GLN A 1 120 ? 4.545 10.419 5.893 1.00 98.31 120 GLN A C 1
ATOM 890 O O . GLN A 1 120 ? 5.531 9.883 5.380 1.00 98.31 120 GLN A O 1
ATOM 895 N N . GLY A 1 121 ? 4.367 10.470 7.217 1.00 96.62 121 GLY A N 1
ATOM 896 C CA . GLY A 1 121 ? 5.439 10.182 8.174 1.00 96.62 121 GLY A CA 1
ATOM 897 C C . GLY A 1 121 ? 6.551 11.252 8.163 1.00 96.62 121 GLY A C 1
ATOM 898 O O . GLY A 1 121 ? 6.402 12.290 7.519 1.00 96.62 121 GLY A O 1
ATOM 899 N N . PRO A 1 122 ? 7.668 11.048 8.889 1.00 96.69 122 PRO A N 1
ATOM 900 C CA . PRO A 1 122 ? 7.953 9.896 9.748 1.00 96.69 122 PRO A CA 1
ATOM 901 C C . PRO A 1 122 ? 7.234 9.960 11.103 1.00 96.69 122 PRO A C 1
ATOM 903 O O . PRO A 1 122 ? 7.168 8.960 11.810 1.00 96.69 122 PRO A O 1
ATOM 906 N N . ARG A 1 123 ? 6.685 11.120 11.481 1.00 98.06 123 ARG A N 1
ATOM 907 C CA . ARG A 1 123 ? 5.907 11.235 12.716 1.00 98.06 123 ARG A CA 1
ATOM 908 C C . ARG A 1 123 ? 4.607 10.441 12.617 1.00 98.06 123 ARG A C 1
ATOM 910 O O . ARG A 1 123 ? 3.982 10.382 11.558 1.00 98.06 123 ARG A O 1
ATOM 917 N N . PHE A 1 124 ? 4.157 9.923 13.750 1.00 98.44 124 PHE A N 1
ATOM 918 C CA . PHE A 1 124 ? 2.778 9.480 13.891 1.00 98.44 124 PHE A CA 1
ATOM 919 C C . PHE A 1 124 ? 1.811 10.672 13.906 1.00 98.44 124 PHE A C 1
ATOM 921 O O . PHE A 1 124 ? 2.202 11.835 14.086 1.00 98.44 124 PHE A O 1
ATOM 928 N N . SER A 1 125 ? 0.533 10.364 13.710 1.00 98.56 125 SER A N 1
ATOM 929 C CA . SER A 1 125 ? -0.558 11.315 13.878 1.00 98.56 125 SER A CA 1
ATOM 930 C C . SER A 1 125 ? -0.627 11.822 15.316 1.00 98.56 125 SER A C 1
ATOM 932 O O . SER A 1 125 ? -0.435 11.080 16.280 1.00 98.56 125 SER A O 1
ATOM 934 N N . THR A 1 126 ? -0.967 13.093 15.466 1.00 98.81 126 THR A N 1
ATOM 935 C CA . THR A 1 126 ? -1.476 13.626 16.727 1.00 98.81 126 THR A CA 1
ATOM 936 C C . THR A 1 126 ? -2.829 12.989 17.056 1.00 98.81 126 THR A C 1
ATOM 938 O O . THR A 1 126 ? -3.518 12.454 16.186 1.00 98.81 126 THR A O 1
ATOM 941 N N . ARG A 1 127 ? -3.267 13.106 18.315 1.00 98.50 127 ARG A N 1
ATOM 942 C CA . ARG A 1 127 ? -4.603 12.646 18.728 1.00 98.50 127 ARG A CA 1
ATOM 943 C C . ARG A 1 127 ? -5.721 13.288 17.899 1.00 98.50 127 ARG A C 1
ATOM 945 O O . ARG A 1 127 ? -6.652 12.589 17.515 1.00 98.50 127 ARG A O 1
ATOM 952 N N . ALA A 1 128 ? -5.612 14.589 17.625 1.00 98.75 128 ALA A N 1
ATOM 953 C CA . ALA A 1 128 ? -6.600 15.329 16.845 1.00 98.75 128 ALA A CA 1
ATOM 954 C C . ALA A 1 128 ? -6.684 14.818 15.399 1.00 98.75 128 ALA A C 1
ATOM 956 O O . ALA A 1 128 ? -7.781 14.610 14.891 1.00 98.75 128 ALA A O 1
ATOM 957 N N . GLU A 1 129 ? -5.542 14.549 14.759 1.00 98.81 129 GLU A N 1
ATOM 958 C CA . GLU A 1 129 ? -5.509 13.951 13.419 1.00 98.81 129 GLU A CA 1
ATOM 959 C C . GLU A 1 129 ? -6.144 12.557 13.412 1.00 98.81 129 GLU A C 1
ATOM 961 O O . GLU A 1 129 ? -6.990 12.288 12.567 1.00 98.81 129 GLU A O 1
ATOM 966 N N . SER A 1 130 ? -5.809 11.692 14.376 1.00 98.62 130 SER A N 1
ATOM 967 C CA . SER A 1 130 ? -6.405 10.351 14.463 1.00 98.62 130 SER A CA 1
ATOM 968 C C . SER A 1 130 ? -7.918 10.388 14.680 1.00 98.62 130 SER A C 1
ATOM 970 O O . SER A 1 130 ? -8.644 9.654 14.017 1.00 98.62 130 SER A O 1
ATOM 972 N N . GLN A 1 131 ? -8.409 11.258 15.569 1.00 98.44 131 GLN A N 1
ATOM 973 C CA . GLN A 1 131 ? -9.849 11.453 15.774 1.00 98.44 131 GLN A CA 1
ATOM 974 C C . GLN A 1 131 ? -10.527 11.981 14.511 1.00 98.44 131 GLN A C 1
ATOM 976 O O . GLN A 1 131 ? -11.611 11.524 14.162 1.00 98.44 131 GLN A O 1
ATOM 981 N N . TRP A 1 132 ? -9.883 12.909 13.801 1.00 98.62 132 TRP A N 1
ATOM 982 C CA . TRP A 1 132 ? -10.397 13.404 12.532 1.00 98.62 132 TRP A CA 1
ATOM 983 C C . TRP A 1 132 ? -10.488 12.282 11.493 1.00 98.62 132 TRP A C 1
ATOM 985 O O . TRP A 1 132 ? -11.555 12.104 10.919 1.00 98.62 132 TRP A O 1
ATOM 995 N N . PHE A 1 133 ? -9.432 11.480 11.303 1.00 98.56 133 PHE A N 1
ATOM 996 C CA . PHE A 1 133 ? -9.439 10.346 10.369 1.00 98.56 133 PHE A CA 1
ATOM 997 C C . PHE A 1 133 ? -10.533 9.321 10.700 1.00 98.56 133 PHE A C 1
ATOM 999 O O . PHE A 1 133 ? -11.267 8.910 9.804 1.00 98.56 133 PHE A O 1
ATOM 1006 N N . ALA A 1 134 ? -10.681 8.955 11.976 1.00 98.19 134 ALA A N 1
ATOM 1007 C CA . ALA A 1 134 ? -11.734 8.044 12.420 1.00 98.19 134 ALA A CA 1
ATOM 1008 C C . ALA A 1 134 ? -13.137 8.614 12.138 1.00 98.19 134 ALA A C 1
ATOM 1010 O O . ALA A 1 134 ? -14.003 7.912 11.624 1.00 98.19 134 ALA A O 1
ATOM 1011 N N . ASN A 1 135 ? -13.347 9.913 12.383 1.00 98.25 135 ASN A N 1
ATOM 1012 C CA . ASN A 1 135 ? -14.619 10.591 12.106 1.00 98.25 135 ASN A CA 1
ATOM 1013 C C . ASN A 1 135 ? -14.939 10.712 10.605 1.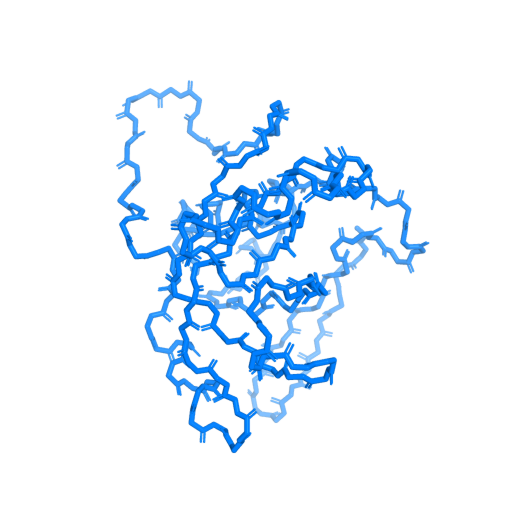00 98.25 135 ASN A C 1
ATOM 1015 O O . ASN A 1 135 ? -16.103 10.890 10.258 1.00 98.25 135 ASN A O 1
ATOM 1019 N N . GLN A 1 136 ? -13.942 10.606 9.715 1.00 98.19 136 GLN A N 1
ATOM 1020 C CA . GLN A 1 136 ? -14.163 10.486 8.265 1.00 98.19 136 GLN A CA 1
ATOM 1021 C C . GLN A 1 136 ? -14.560 9.060 7.836 1.00 98.19 136 GLN A C 1
ATOM 1023 O O . GLN A 1 136 ? -14.815 8.824 6.658 1.00 98.19 136 GLN A O 1
ATOM 1028 N N . GLY A 1 137 ? -14.605 8.099 8.765 1.00 97.25 137 GLY A N 1
ATOM 1029 C CA . GLY A 1 137 ? -14.930 6.699 8.486 1.00 97.25 137 GLY A CA 1
ATOM 1030 C C . GLY A 1 137 ? -13.735 5.849 8.048 1.00 97.25 137 GLY A C 1
ATOM 1031 O O . GLY A 1 137 ? -13.920 4.716 7.602 1.00 97.25 137 GLY A O 1
ATOM 1032 N N . PHE A 1 138 ? -12.504 6.358 8.162 1.00 98.25 138 PHE A N 1
ATOM 1033 C CA . PHE A 1 138 ? -11.307 5.563 7.879 1.00 98.25 138 PHE A CA 1
ATOM 1034 C C . PHE A 1 138 ? -11.053 4.594 9.029 1.00 98.25 138 PHE A C 1
ATOM 1036 O O . PHE A 1 138 ? -11.190 4.953 10.197 1.00 98.25 138 PHE A O 1
ATOM 1043 N N . ARG A 1 139 ? -10.651 3.366 8.701 1.00 98.19 139 ARG A N 1
ATOM 1044 C CA . ARG A 1 139 ? -10.493 2.289 9.691 1.00 98.19 139 ARG A CA 1
ATOM 1045 C C . ARG A 1 139 ? -9.040 2.035 10.060 1.00 98.19 139 ARG A C 1
ATOM 1047 O O . ARG A 1 139 ? -8.761 1.539 11.148 1.00 98.19 139 ARG A O 1
ATOM 1054 N N . LEU A 1 140 ? -8.114 2.394 9.173 1.00 98.44 140 LEU A N 1
ATOM 1055 C CA . LEU A 1 140 ? -6.683 2.134 9.320 1.00 98.44 140 LEU A CA 1
ATOM 1056 C C . LEU A 1 140 ? -5.868 3.392 9.014 1.00 98.44 140 LEU A C 1
ATOM 1058 O O . LEU A 1 140 ? -6.244 4.177 8.144 1.00 98.44 140 LEU A O 1
ATOM 1062 N N . VAL A 1 141 ? -4.719 3.547 9.671 1.00 98.62 141 VAL A N 1
ATOM 1063 C CA . VAL A 1 141 ? -3.695 4.551 9.345 1.00 98.62 141 VAL A CA 1
ATOM 1064 C C . VAL A 1 141 ? -2.348 3.885 9.076 1.00 98.62 141 VAL A C 1
ATOM 1066 O O . VAL A 1 141 ? -1.909 3.000 9.807 1.00 98.62 141 VAL A O 1
ATOM 1069 N N . ASN A 1 142 ? -1.680 4.316 8.015 1.00 98.00 142 ASN A N 1
ATOM 1070 C CA . ASN A 1 142 ? -0.473 3.707 7.462 1.00 98.00 142 ASN A CA 1
ATOM 1071 C C . ASN A 1 142 ? 0.457 4.792 6.873 1.00 98.00 142 ASN A C 1
ATOM 1073 O O . ASN A 1 142 ? 0.091 5.966 6.843 1.00 98.00 142 ASN A O 1
ATOM 1077 N N . MET A 1 143 ? 1.664 4.424 6.416 1.00 98.69 143 MET A N 1
ATOM 1078 C CA . MET A 1 143 ? 2.594 5.345 5.740 1.00 98.69 143 MET A CA 1
ATOM 1079 C C . MET A 1 143 ? 3.110 4.885 4.362 1.00 98.69 143 MET A C 1
ATOM 1081 O O . MET A 1 143 ? 3.899 5.605 3.753 1.00 98.69 143 MET A O 1
ATOM 1085 N N . THR A 1 144 ? 2.727 3.707 3.868 1.00 98.25 144 THR A N 1
ATOM 1086 C CA . THR A 1 144 ? 3.369 3.016 2.732 1.00 98.25 144 THR A CA 1
ATOM 1087 C C . THR A 1 144 ? 2.426 2.518 1.631 1.00 98.25 144 THR A C 1
ATOM 1089 O O . THR A 1 144 ? 2.898 2.247 0.535 1.00 98.25 144 THR A O 1
ATOM 1092 N N . GLY A 1 145 ? 1.114 2.413 1.868 1.00 97.25 145 GLY A N 1
ATOM 1093 C CA . GLY A 1 145 ? 0.155 1.866 0.898 1.00 97.25 145 GLY A CA 1
ATOM 1094 C C . GLY A 1 145 ? 0.030 2.694 -0.387 1.00 97.25 145 GLY A C 1
ATOM 1095 O O . GLY A 1 145 ? -0.277 2.147 -1.447 1.00 97.25 145 GLY A O 1
ATOM 1096 N N . TYR A 1 146 ? 0.326 3.992 -0.304 1.00 98.38 146 TYR A N 1
ATOM 1097 C CA . TYR A 1 146 ? 0.509 4.900 -1.434 1.00 98.38 146 TYR A CA 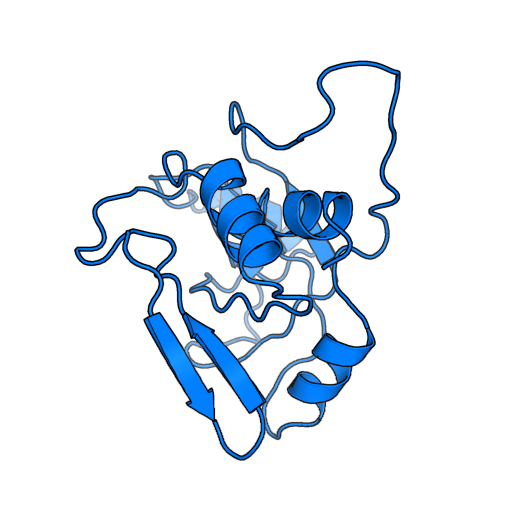1
ATOM 1098 C C . TYR A 1 146 ? 1.956 5.432 -1.431 1.00 98.38 146 TYR A C 1
ATOM 1100 O O . TYR A 1 146 ? 2.452 5.790 -0.357 1.00 98.38 146 TYR A O 1
ATOM 1108 N N . PRO A 1 147 ? 2.667 5.494 -2.575 1.00 98.44 147 PRO A N 1
ATOM 1109 C CA . PRO A 1 147 ? 2.195 5.230 -3.937 1.00 98.44 147 PRO A CA 1
ATOM 1110 C C . PRO A 1 147 ? 2.371 3.779 -4.425 1.00 98.44 147 PRO A C 1
ATOM 1112 O O . PRO A 1 147 ? 2.233 3.526 -5.615 1.00 98.44 147 PRO A O 1
ATOM 1115 N N . GLU A 1 148 ? 2.666 2.799 -3.557 1.00 98.19 148 GLU A N 1
ATOM 1116 C CA . GLU A 1 148 ? 2.870 1.398 -3.994 1.00 98.19 148 GLU A CA 1
ATOM 1117 C C . GLU A 1 148 ? 1.714 0.850 -4.834 1.00 98.19 148 GLU A C 1
ATOM 1119 O O . GLU A 1 148 ? 1.932 0.254 -5.885 1.00 98.19 148 GLU A O 1
ATOM 1124 N N . SER A 1 149 ? 0.487 1.082 -4.376 1.00 98.06 149 SER A N 1
ATOM 1125 C CA . SER A 1 14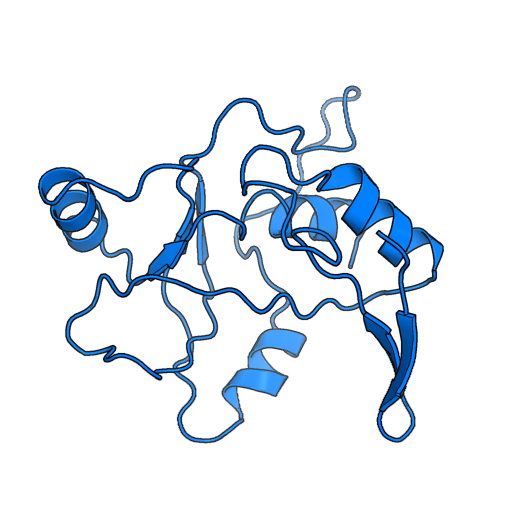9 ? -0.737 0.615 -5.032 1.00 98.06 149 SER A CA 1
ATOM 1126 C C . SER A 1 149 ? -0.962 1.232 -6.416 1.00 98.06 149 SER A C 1
ATOM 1128 O O . SER A 1 149 ? -1.292 0.505 -7.353 1.00 98.06 149 SER A O 1
ATOM 1130 N N . VAL A 1 150 ? -0.767 2.547 -6.576 1.00 98.50 150 VAL A N 1
ATOM 1131 C CA . VAL A 1 150 ? -0.956 3.211 -7.878 1.00 98.50 150 VAL A CA 1
ATOM 1132 C C . VAL A 1 150 ? 0.157 2.840 -8.855 1.00 98.50 150 VAL A C 1
ATOM 1134 O O . VAL A 1 150 ? -0.128 2.519 -10.005 1.00 98.50 150 VAL A O 1
ATOM 1137 N N . LEU A 1 151 ? 1.405 2.748 -8.388 1.00 98.62 151 LEU A N 1
ATOM 1138 C CA . LEU A 1 151 ? 2.535 2.343 -9.223 1.00 98.62 151 LEU A CA 1
ATOM 1139 C C . LEU A 1 151 ? 2.410 0.888 -9.690 1.00 98.62 151 LEU A C 1
ATOM 1141 O O . LEU A 1 151 ? 2.744 0.586 -10.832 1.00 98.62 151 LEU A O 1
ATOM 1145 N N . ALA A 1 152 ? 1.913 -0.018 -8.842 1.00 98.31 152 ALA A N 1
ATOM 1146 C CA . ALA A 1 152 ? 1.607 -1.386 -9.259 1.00 98.31 152 ALA A CA 1
ATOM 1147 C C . ALA A 1 152 ? 0.534 -1.405 -10.359 1.00 98.31 152 ALA A C 1
ATOM 1149 O O . ALA A 1 152 ? 0.671 -2.125 -11.346 1.00 98.31 152 ALA A O 1
ATOM 1150 N N . ARG A 1 153 ? -0.494 -0.554 -10.237 1.00 97.81 153 ARG A N 1
ATOM 1151 C CA . ARG A 1 153 ? -1.546 -0.439 -11.248 1.00 97.81 153 ARG A CA 1
ATOM 1152 C C . ARG A 1 153 ? -1.044 0.103 -12.578 1.00 97.81 153 ARG A C 1
ATOM 1154 O O . ARG A 1 153 ? -1.401 -0.445 -13.615 1.00 97.81 153 ARG A O 1
ATOM 1161 N N . GLU A 1 154 ? -0.226 1.150 -12.556 1.00 98.06 154 GLU A N 1
ATOM 1162 C CA . GLU A 1 154 ? 0.403 1.701 -13.762 1.00 98.06 154 GLU A CA 1
ATOM 1163 C C . GLU A 1 154 ? 1.259 0.665 -14.496 1.00 98.06 154 GLU A C 1
ATOM 1165 O O . GLU A 1 154 ? 1.386 0.711 -15.718 1.00 98.06 154 GLU A O 1
ATOM 1170 N N . LEU A 1 155 ? 1.820 -0.290 -13.753 1.00 97.88 155 LEU A N 1
ATOM 1171 C CA . LEU A 1 155 ? 2.573 -1.405 -14.303 1.00 97.88 155 LEU A CA 1
ATOM 1172 C C . LEU A 1 155 ? 1.716 -2.633 -14.599 1.00 97.88 155 LEU A C 1
ATOM 1174 O O . LEU A 1 155 ? 2.297 -3.631 -14.994 1.00 97.88 155 LEU A O 1
ATOM 1178 N N . GLU A 1 156 ? 0.391 -2.611 -14.446 1.00 96.00 156 GLU A N 1
ATOM 1179 C CA . GLU A 1 156 ? -0.486 -3.776 -14.657 1.00 96.00 156 GLU A CA 1
ATOM 1180 C C . GLU A 1 156 ? -0.041 -5.014 -13.843 1.00 96.00 156 GLU A C 1
ATOM 1182 O O . GLU A 1 156 ? 0.221 -6.088 -14.407 1.00 96.00 156 GLU A O 1
ATOM 1187 N N . MET A 1 157 ? 0.134 -4.837 -12.530 1.00 95.56 157 MET A N 1
ATOM 1188 C CA . MET A 1 157 ? 0.535 -5.869 -11.556 1.00 95.56 157 MET A CA 1
ATOM 1189 C C . MET A 1 157 ? -0.472 -6.037 -10.412 1.00 95.56 157 MET A C 1
ATOM 1191 O O . MET A 1 157 ? -1.348 -5.160 -10.244 1.00 95.56 157 MET A O 1
#

Sequence (157 aa):
GAITVGTVGDHEVAFLPRHGVNHEFSPHTVPYRANMWALRALGVRRIFGPCAVGSLDPQFGPGTMVVPDQLIDRTSGRADTYFDSGGIHVAFADPYCPSLRAAVTALPDVVDGGAMVVIQGPRFSTRAESQWFANQGFRLVNMTGYPESVLARELEM

pLDDT: mean 96.88, std 2.6, range [72.31, 98.81]